Protein AF-A0A256XVH7-F1 (afdb_monomer_lite)

Radius of gyration: 13.54 Å; chains: 1; bounding box: 28×18×31 Å

Sequence (78 aa):
VPFKREVLACKPFLLEQLKVVNPEVVVVFGRVAQHYLKGEPVLSDKQVINVVHPAAAMRFPNMRKRFFREISVIKKKA

pLDDT: mean 93.62, std 8.78, range [50.12, 98.44]

Secondary structure (DSSP, 8-state):
---HHHHHHHHHHHHHHHHHH--SEEEEEHHHHHHHHTT-GGGTTSEEEEE--HHHHHH-HHHHHHHHHHHHHHTT--

Structure (mmCIF, N/CA/C/O backbone):
data_AF-A0A256XVH7-F1
#
_entry.id   AF-A0A256XVH7-F1
#
loop_
_atom_site.group_PDB
_atom_site.id
_atom_site.type_symbol
_atom_site.label_atom_id
_atom_site.label_alt_id
_atom_site.label_comp_id
_atom_site.label_asym_id
_atom_site.label_entity_id
_atom_site.label_seq_id
_atom_site.pdbx_PDB_ins_code
_atom_site.Cartn_x
_atom_site.Cartn_y
_atom_site.Cartn_z
_atom_site.occupancy
_atom_site.B_iso_or_equiv
_atom_site.auth_seq_id
_atom_site.auth_comp_id
_atom_site.auth_asym_id
_atom_site.auth_atom_id
_atom_site.pdbx_PDB_model_num
ATOM 1 N N . VAL A 1 1 ? 14.529 -1.788 -1.093 1.00 84.81 1 VAL A N 1
ATOM 2 C CA . VAL A 1 1 ? 13.377 -1.251 -1.862 1.00 84.81 1 VAL A CA 1
ATOM 3 C C . VAL A 1 1 ? 13.491 -1.828 -3.262 1.00 84.81 1 VAL A C 1
ATOM 5 O O . VAL A 1 1 ? 14.620 -1.832 -3.738 1.00 84.81 1 VAL A O 1
ATOM 8 N N . PRO A 1 2 ? 12.413 -2.355 -3.871 1.00 94.19 2 PRO A N 1
ATOM 9 C CA . PRO A 1 2 ? 12.479 -2.956 -5.205 1.00 94.19 2 PRO A CA 1
ATOM 10 C C . PRO A 1 2 ? 12.908 -1.944 -6.273 1.00 94.19 2 PRO A C 1
ATOM 12 O O . PRO A 1 2 ? 12.637 -0.743 -6.158 1.00 94.19 2 PRO A O 1
ATOM 15 N N . PHE A 1 3 ? 13.552 -2.436 -7.325 1.00 97.44 3 PHE A N 1
ATOM 16 C CA . PHE A 1 3 ? 13.852 -1.656 -8.519 1.00 97.44 3 PHE A CA 1
ATOM 17 C C . PHE A 1 3 ? 12.564 -1.313 -9.273 1.00 97.44 3 PHE A C 1
ATOM 19 O O . PHE A 1 3 ? 11.587 -2.060 -9.252 1.00 97.44 3 PHE A O 1
ATOM 26 N N . LYS A 1 4 ? 12.580 -0.211 -10.033 1.00 97.12 4 LYS A N 1
ATOM 27 C CA . LYS A 1 4 ? 11.437 0.209 -10.864 1.00 97.12 4 LYS A CA 1
ATOM 28 C C . LYS A 1 4 ? 10.928 -0.919 -11.771 1.00 97.12 4 LYS A C 1
ATOM 30 O O . LYS A 1 4 ? 9.723 -1.122 -11.855 1.00 97.12 4 LYS A O 1
ATOM 35 N N . ARG A 1 5 ? 11.834 -1.679 -12.401 1.00 97.94 5 ARG A N 1
ATOM 36 C CA . ARG A 1 5 ? 11.473 -2.815 -13.270 1.00 97.94 5 ARG A CA 1
ATOM 37 C C . ARG A 1 5 ? 10.693 -3.907 -12.532 1.00 97.94 5 ARG A C 1
ATOM 39 O O . ARG A 1 5 ? 9.762 -4.460 -13.094 1.00 97.94 5 ARG A O 1
ATOM 46 N N . GLU A 1 6 ? 11.035 -4.172 -11.272 1.00 98.25 6 GLU A N 1
ATOM 47 C CA . GLU A 1 6 ? 10.373 -5.196 -10.455 1.00 98.25 6 GLU A CA 1
ATOM 48 C C . GLU A 1 6 ? 8.969 -4.735 -10.071 1.00 98.25 6 GLU A C 1
ATOM 50 O O . GLU A 1 6 ? 8.013 -5.498 -10.168 1.00 98.25 6 GLU A O 1
ATOM 55 N N . VAL A 1 7 ? 8.819 -3.453 -9.716 1.00 97.62 7 VAL A N 1
ATOM 56 C CA . VAL A 1 7 ? 7.498 -2.883 -9.432 1.00 97.62 7 VAL A CA 1
ATOM 57 C C . VAL A 1 7 ? 6.602 -2.940 -10.666 1.00 97.62 7 VAL A C 1
ATOM 59 O O . VAL A 1 7 ? 5.453 -3.351 -10.559 1.00 97.62 7 VAL A O 1
ATOM 62 N N . LEU A 1 8 ? 7.120 -2.565 -11.838 1.00 97.12 8 LEU A N 1
ATOM 63 C CA . LEU A 1 8 ? 6.352 -2.596 -13.084 1.00 97.12 8 LEU A CA 1
ATOM 64 C C . LEU A 1 8 ? 6.006 -4.021 -13.529 1.00 97.12 8 LEU A C 1
ATOM 66 O O . LEU A 1 8 ? 4.914 -4.222 -14.049 1.00 97.12 8 LEU A O 1
ATOM 70 N N . ALA A 1 9 ? 6.884 -4.996 -13.288 1.00 98.31 9 ALA A N 1
ATOM 71 C CA . ALA A 1 9 ? 6.600 -6.401 -13.568 1.00 98.31 9 ALA A CA 1
ATOM 72 C C . ALA A 1 9 ? 5.477 -6.952 -12.672 1.00 98.31 9 ALA A C 1
ATOM 74 O O . ALA A 1 9 ? 4.619 -7.690 -13.147 1.00 98.31 9 ALA A O 1
ATOM 75 N N . CYS A 1 10 ? 5.444 -6.567 -11.391 1.00 98.00 10 CYS A N 1
ATOM 76 C CA . CYS A 1 10 ? 4.459 -7.079 -10.434 1.00 98.00 10 CYS A CA 1
ATOM 77 C C . CYS A 1 10 ? 3.137 -6.292 -10.407 1.00 98.00 10 CYS A C 1
ATOM 79 O O . CYS A 1 10 ? 2.109 -6.833 -9.999 1.00 98.00 10 CYS A O 1
ATOM 81 N N . LYS A 1 11 ? 3.135 -5.019 -10.822 1.00 97.38 11 LYS A N 1
ATOM 82 C CA . LYS A 1 11 ? 1.958 -4.140 -10.743 1.00 97.38 11 LYS A CA 1
ATOM 83 C C . LYS A 1 11 ? 0.713 -4.698 -11.455 1.00 97.38 11 LYS A C 1
ATOM 85 O O . LYS A 1 11 ? -0.347 -4.618 -10.842 1.00 97.38 11 LYS A O 1
ATOM 90 N N . PRO A 1 12 ? 0.788 -5.293 -12.664 1.00 98.00 12 PRO A N 1
ATOM 91 C CA . PRO A 1 12 ? -0.392 -5.855 -13.326 1.00 98.00 12 PRO A CA 1
ATOM 92 C C . PRO A 1 12 ? -1.108 -6.914 -12.481 1.00 98.00 12 PRO A C 1
ATOM 94 O O . PRO A 1 12 ? -2.330 -6.887 -12.375 1.00 98.00 12 PRO A O 1
ATOM 97 N N . PHE A 1 13 ? -0.351 -7.783 -11.806 1.00 98.44 13 PHE A N 1
ATOM 98 C CA . PHE A 1 13 ? -0.911 -8.812 -10.929 1.00 98.44 13 PHE A CA 1
ATOM 99 C C . PHE A 1 13 ? -1.604 -8.206 -9.709 1.00 98.44 13 PHE A C 1
ATOM 101 O O . PHE A 1 13 ? -2.690 -8.640 -9.344 1.00 98.44 13 PHE A O 1
ATOM 108 N N . LEU A 1 14 ? -1.017 -7.164 -9.115 1.00 97.62 14 LEU A N 1
ATOM 109 C CA . LEU A 1 14 ? -1.642 -6.440 -8.008 1.00 97.62 14 LEU A CA 1
ATOM 110 C C . LEU A 1 14 ? -2.958 -5.772 -8.431 1.00 97.62 14 LEU A C 1
ATOM 112 O O . LEU A 1 14 ? -3.935 -5.819 -7.688 1.00 97.62 14 LEU A O 1
ATOM 116 N N . LEU A 1 15 ? -2.999 -5.154 -9.616 1.00 97.44 15 LEU A N 1
ATOM 117 C CA . LEU A 1 15 ? -4.224 -4.534 -10.128 1.00 97.44 15 LEU A CA 1
ATOM 118 C C . LEU A 1 15 ? -5.318 -5.578 -10.372 1.00 97.44 15 LEU A C 1
ATOM 120 O O . LEU A 1 15 ? -6.481 -5.309 -10.085 1.00 97.44 15 LEU A O 1
ATOM 124 N N . GLU A 1 16 ? -4.953 -6.768 -10.846 1.00 98.19 16 GLU A N 1
ATOM 125 C CA . GLU A 1 16 ? -5.901 -7.868 -11.015 1.00 98.19 16 GLU A CA 1
ATOM 126 C C . GLU A 1 16 ? -6.411 -8.397 -9.669 1.00 98.19 16 GLU A C 1
ATOM 128 O O . GLU A 1 16 ? -7.613 -8.560 -9.477 1.00 98.19 16 GLU A O 1
ATOM 133 N N . GLN A 1 17 ? -5.522 -8.556 -8.685 1.00 98.19 17 GLN A N 1
ATOM 134 C CA . GLN A 1 17 ? -5.903 -8.928 -7.320 1.00 98.19 17 GLN A CA 1
ATOM 135 C C . GLN A 1 17 ? -6.883 -7.923 -6.703 1.00 98.19 17 GLN A C 1
ATOM 137 O O . GLN A 1 17 ? -7.859 -8.330 -6.077 1.00 98.19 17 GLN A O 1
ATOM 142 N N . LEU A 1 18 ? -6.662 -6.620 -6.902 1.00 97.12 18 LEU A N 1
ATOM 143 C CA . LEU A 1 18 ? -7.558 -5.574 -6.400 1.00 97.12 18 LEU A CA 1
ATOM 144 C C . LEU A 1 18 ? -8.951 -5.642 -7.037 1.00 97.12 18 LEU A C 1
ATOM 146 O O . LEU A 1 18 ? -9.934 -5.406 -6.338 1.00 97.12 18 LEU A O 1
ATOM 150 N N . LYS A 1 19 ? -9.050 -6.005 -8.321 1.00 96.56 19 LYS A N 1
ATOM 151 C CA . LYS A 1 19 ? -10.343 -6.213 -8.991 1.00 96.56 19 LYS A CA 1
ATOM 152 C C . LYS A 1 19 ? -11.071 -7.447 -8.465 1.00 96.56 19 LYS A C 1
ATOM 154 O O . LYS A 1 19 ? -12.265 -7.370 -8.209 1.00 96.56 19 LYS A O 1
ATOM 159 N N . VAL A 1 20 ? -10.359 -8.564 -8.298 1.00 98.00 20 VAL A N 1
ATOM 160 C CA . VAL A 1 20 ? -10.952 -9.843 -7.870 1.00 98.00 20 VAL A CA 1
ATOM 161 C C . VAL A 1 20 ? -11.394 -9.798 -6.409 1.00 98.00 20 VAL A C 1
ATOM 163 O O . VAL A 1 20 ? -12.493 -10.234 -6.085 1.00 98.00 20 VAL A O 1
ATOM 166 N N . VAL A 1 21 ? -10.552 -9.261 -5.522 1.00 97.56 21 VAL A N 1
ATOM 167 C CA . VAL A 1 21 ? -10.879 -9.135 -4.092 1.00 97.56 21 V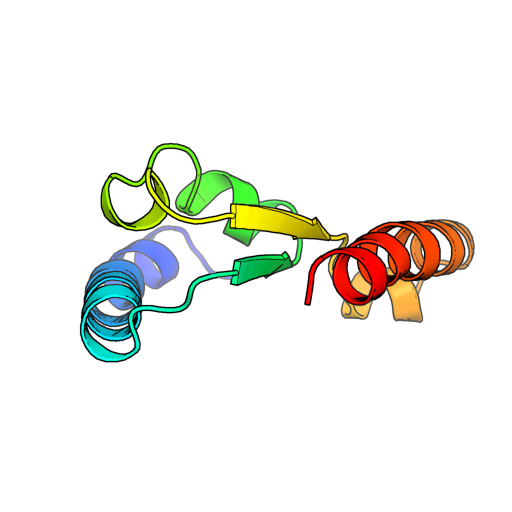AL A CA 1
ATOM 168 C C . VAL A 1 21 ? -11.904 -8.025 -3.857 1.00 97.56 21 VAL A C 1
ATOM 170 O O . VAL A 1 21 ? -12.685 -8.114 -2.917 1.00 97.56 21 VAL A O 1
ATOM 173 N N . ASN A 1 22 ? -11.899 -6.991 -4.704 1.00 95.88 22 ASN A N 1
ATOM 174 C CA . ASN A 1 22 ? -12.793 -5.838 -4.634 1.00 95.88 22 ASN A CA 1
ATOM 175 C C . ASN A 1 22 ? -12.943 -5.248 -3.210 1.00 95.88 22 ASN A C 1
ATOM 177 O O . ASN A 1 22 ? -14.061 -5.108 -2.712 1.00 95.88 22 ASN A O 1
ATOM 181 N N . PRO A 1 23 ? -11.836 -4.916 -2.517 1.00 95.69 23 PRO A N 1
ATOM 182 C CA . PRO A 1 23 ? -11.903 -4.469 -1.130 1.00 95.69 23 PRO A CA 1
ATOM 183 C C . PRO A 1 23 ? -12.525 -3.073 -1.024 1.00 95.69 23 PRO A C 1
ATOM 185 O O . PRO A 1 23 ? -12.204 -2.193 -1.818 1.00 95.69 23 PRO A O 1
ATOM 188 N N . GLU A 1 24 ? -13.332 -2.827 0.008 1.00 94.31 24 GLU A N 1
ATOM 189 C CA . GLU A 1 24 ? -13.867 -1.486 0.304 1.00 94.31 24 GLU A CA 1
ATOM 190 C C . GLU A 1 24 ? -12.777 -0.526 0.812 1.00 94.31 24 GLU A C 1
ATOM 192 O O . GLU A 1 24 ? -12.767 0.669 0.500 1.00 94.31 24 GLU A O 1
ATOM 197 N N . VAL A 1 25 ? -11.814 -1.060 1.572 1.00 94.06 25 VAL A N 1
ATOM 198 C CA . VAL A 1 25 ? -10.714 -0.306 2.184 1.00 94.06 25 VAL A CA 1
ATOM 199 C C . VAL A 1 25 ? -9.371 -0.875 1.738 1.00 94.06 25 VAL A C 1
ATOM 201 O O . VAL A 1 25 ? -9.103 -2.065 1.889 1.00 94.06 25 VAL A O 1
ATOM 204 N N . VAL A 1 26 ? -8.482 -0.005 1.252 1.00 95.75 26 VAL A N 1
ATOM 205 C CA . VAL A 1 26 ? -7.122 -0.363 0.827 1.00 95.75 26 VAL A CA 1
ATOM 206 C C . VAL A 1 26 ? -6.105 0.383 1.681 1.00 95.75 26 VAL A C 1
ATOM 208 O O . VAL A 1 26 ? -6.014 1.610 1.647 1.00 95.75 26 VAL A O 1
ATOM 211 N N . VAL A 1 27 ? -5.304 -0.356 2.446 1.00 96.12 27 VAL A N 1
ATOM 212 C CA . VAL A 1 27 ? -4.267 0.218 3.315 1.00 96.12 27 VAL A CA 1
ATOM 213 C C . VAL A 1 27 ? -2.907 0.135 2.623 1.00 96.12 27 VAL A C 1
ATOM 215 O O . VAL A 1 27 ? -2.399 -0.950 2.348 1.00 96.12 27 VAL A O 1
ATOM 218 N N . VAL A 1 28 ? -2.292 1.287 2.355 1.00 96.75 28 VAL A N 1
ATOM 219 C CA . VAL A 1 28 ? -1.050 1.404 1.584 1.00 96.75 28 VAL A CA 1
ATOM 220 C C . VAL A 1 28 ? 0.118 1.770 2.496 1.00 96.75 28 VAL A C 1
ATOM 222 O O . VAL A 1 28 ? 0.195 2.876 3.040 1.00 96.75 28 VAL A O 1
ATOM 225 N N . PHE A 1 29 ? 1.069 0.845 2.628 1.00 96.75 29 PHE A N 1
ATOM 226 C CA . PHE A 1 29 ? 2.207 0.978 3.535 1.00 96.75 29 PHE A CA 1
ATOM 227 C C . PHE A 1 29 ? 3.461 1.547 2.861 1.00 96.75 29 PHE A C 1
ATOM 229 O O . PHE A 1 29 ? 4.117 0.909 2.038 1.00 96.75 29 PHE A O 1
ATOM 236 N N . GLY A 1 30 ? 3.881 2.725 3.315 1.00 95.94 30 GLY A N 1
ATOM 237 C CA . GLY A 1 30 ? 5.140 3.355 2.940 1.00 95.94 30 GLY A CA 1
ATOM 238 C C . GLY A 1 30 ? 5.105 4.123 1.619 1.00 95.94 30 GLY A C 1
ATOM 239 O O . GLY A 1 30 ? 4.233 3.955 0.772 1.00 95.94 30 GLY A O 1
ATOM 240 N N . ARG A 1 31 ? 6.117 4.980 1.435 1.00 95.44 31 ARG A N 1
ATOM 241 C CA . ARG A 1 31 ? 6.187 5.946 0.324 1.00 95.44 31 ARG A CA 1
ATOM 242 C C . ARG A 1 31 ? 6.259 5.298 -1.057 1.00 95.44 31 ARG A C 1
ATOM 244 O O . ARG A 1 31 ? 5.764 5.866 -2.018 1.00 95.44 31 ARG A O 1
ATOM 251 N N . VAL A 1 32 ? 6.888 4.128 -1.157 1.00 95.94 32 VAL A N 1
ATOM 252 C CA . VAL A 1 32 ? 7.059 3.423 -2.435 1.00 95.94 32 VAL A CA 1
ATOM 253 C C . VAL A 1 32 ? 5.705 2.932 -2.937 1.00 95.94 32 VAL A C 1
ATOM 255 O O . VAL A 1 32 ? 5.320 3.264 -4.050 1.00 95.94 32 VAL A O 1
ATOM 258 N N . ALA A 1 33 ? 4.944 2.227 -2.096 1.00 96.44 33 ALA A N 1
ATOM 259 C CA . ALA A 1 33 ? 3.605 1.771 -2.457 1.00 96.44 33 ALA A CA 1
ATOM 260 C C . ALA A 1 33 ? 2.673 2.958 -2.758 1.00 96.44 33 ALA A C 1
ATOM 262 O O . ALA A 1 33 ? 1.996 2.962 -3.781 1.00 96.44 33 ALA A O 1
ATOM 263 N N . GLN A 1 34 ? 2.730 4.011 -1.933 1.00 96.31 34 GLN A N 1
ATOM 264 C CA . GLN A 1 34 ? 1.981 5.253 -2.157 1.00 96.31 34 GLN A CA 1
ATOM 265 C C . GLN A 1 34 ? 2.289 5.880 -3.517 1.00 96.31 34 GLN A C 1
ATOM 267 O O . GLN A 1 34 ? 1.376 6.313 -4.204 1.00 96.31 34 GLN A O 1
ATOM 272 N N . HIS A 1 35 ? 3.560 5.925 -3.917 1.00 96.62 35 HIS A N 1
ATOM 273 C CA . HIS A 1 35 ? 3.962 6.503 -5.193 1.00 96.62 35 HIS A CA 1
ATOM 274 C C . HIS A 1 35 ? 3.401 5.723 -6.387 1.00 96.62 35 HIS A C 1
ATOM 276 O O . HIS A 1 35 ? 2.856 6.332 -7.302 1.00 96.62 35 HIS A O 1
ATOM 282 N N . TYR A 1 36 ? 3.505 4.393 -6.371 1.00 96.56 36 TYR A N 1
ATOM 283 C CA . TYR A 1 36 ? 3.113 3.561 -7.513 1.00 96.56 36 TYR A CA 1
ATOM 284 C C . TYR A 1 36 ? 1.611 3.286 -7.620 1.00 96.56 36 TYR A C 1
ATOM 286 O O . TYR A 1 36 ? 1.162 2.922 -8.708 1.00 96.56 36 TYR A O 1
ATOM 294 N N . LEU A 1 37 ? 0.861 3.446 -6.525 1.00 96.00 37 LEU A N 1
ATOM 295 C CA . LEU A 1 37 ? -0.598 3.299 -6.490 1.00 96.00 37 LEU A CA 1
ATOM 296 C C . LEU A 1 37 ? -1.349 4.635 -6.586 1.00 96.00 37 LEU A C 1
ATOM 298 O O . LEU A 1 37 ? -2.574 4.651 -6.694 1.00 96.00 37 LEU A O 1
ATOM 302 N N . LYS A 1 38 ? -0.644 5.771 -6.539 1.00 94.75 38 LYS A N 1
ATOM 303 C CA . LYS A 1 38 ? -1.274 7.089 -6.633 1.00 94.75 38 LYS A CA 1
ATOM 304 C C . LYS A 1 38 ? -1.949 7.258 -7.996 1.00 94.75 38 LYS A C 1
ATOM 306 O O . LYS A 1 38 ? -1.275 7.243 -9.018 1.00 94.75 38 LYS A O 1
ATOM 311 N N . GLY A 1 39 ? -3.256 7.512 -7.979 1.00 92.9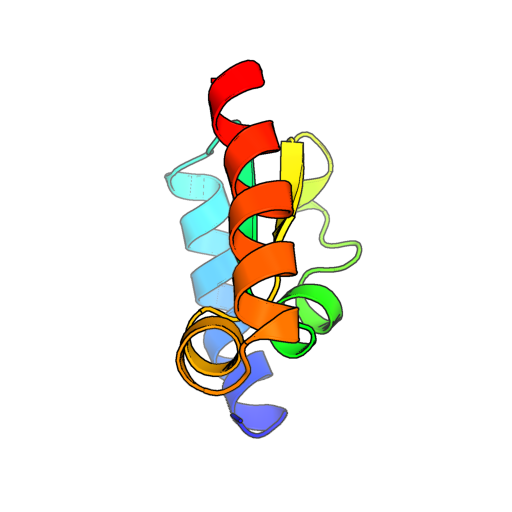4 39 GLY A N 1
ATOM 312 C CA . GLY A 1 39 ? -4.040 7.774 -9.189 1.00 92.94 39 GLY A CA 1
ATOM 313 C C . GLY A 1 39 ? -4.426 6.523 -9.976 1.00 92.94 39 GLY A C 1
ATOM 314 O O . GLY A 1 39 ? -4.917 6.658 -11.091 1.00 92.94 39 GLY A O 1
ATOM 315 N N . GLU A 1 40 ? -4.226 5.322 -9.423 1.00 96.12 40 GLU A N 1
ATOM 316 C CA . GLU A 1 40 ? -4.677 4.096 -10.080 1.00 96.12 40 GLU A CA 1
ATOM 317 C C . GLU A 1 40 ? -6.210 4.043 -10.156 1.00 96.12 40 GLU A C 1
ATOM 319 O O . GLU A 1 40 ? -6.864 4.126 -9.111 1.00 96.12 40 GLU A O 1
ATOM 324 N N . PRO A 1 41 ? -6.805 3.852 -11.351 1.00 95.56 41 PRO A N 1
ATOM 325 C CA . PRO A 1 41 ? -8.260 3.853 -11.516 1.00 95.56 41 PRO A CA 1
ATOM 326 C C . PRO A 1 41 ? -8.988 2.821 -10.650 1.00 95.56 41 PRO A C 1
ATOM 328 O O . PRO A 1 41 ? -10.075 3.102 -10.155 1.00 95.56 41 PRO A O 1
ATOM 331 N N . VAL A 1 42 ? -8.368 1.660 -10.401 1.00 93.94 42 VAL A N 1
ATOM 332 C CA . VAL A 1 42 ? -8.933 0.580 -9.562 1.00 93.94 42 VAL A CA 1
ATOM 333 C C . VAL A 1 42 ? -9.123 0.984 -8.092 1.00 93.94 42 VAL A C 1
ATOM 335 O O . VAL A 1 42 ? -9.768 0.272 -7.333 1.00 93.94 42 VAL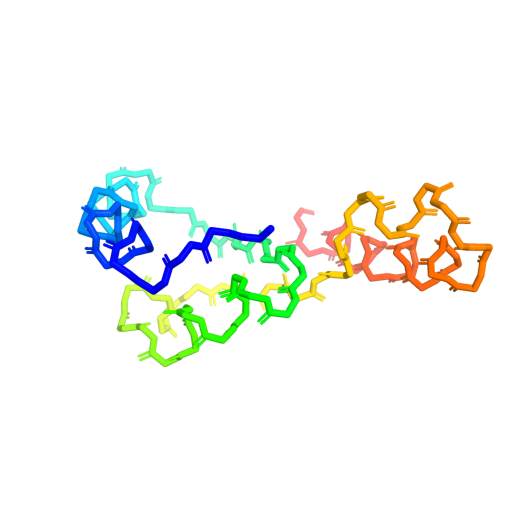 A O 1
ATOM 338 N N . LEU A 1 43 ? -8.525 2.102 -7.671 1.00 95.56 43 LEU A N 1
ATOM 339 C CA . LEU A 1 43 ? -8.641 2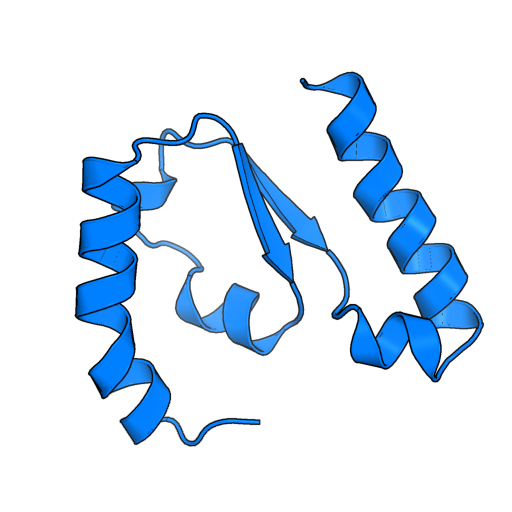.637 -6.316 1.00 95.56 43 LEU A CA 1
ATOM 340 C C . LEU A 1 43 ? -9.578 3.850 -6.234 1.00 95.56 43 LEU A C 1
ATOM 342 O O . LEU A 1 43 ? -9.738 4.402 -5.149 1.00 95.56 43 LEU A O 1
ATOM 346 N N . SER A 1 44 ? -10.156 4.298 -7.354 1.00 93.75 44 SER A N 1
ATOM 347 C CA . SER A 1 44 ? -10.930 5.548 -7.424 1.00 93.75 44 SER A CA 1
ATOM 348 C C . SER A 1 44 ? -12.205 5.528 -6.577 1.00 93.75 44 SER A C 1
ATOM 350 O O . SER A 1 44 ? -12.567 6.544 -5.989 1.00 93.75 44 SER A O 1
ATOM 352 N N . ASP A 1 45 ? -12.839 4.367 -6.469 1.00 93.94 45 ASP A N 1
ATOM 353 C CA . ASP A 1 45 ? -14.035 4.106 -5.672 1.00 93.94 45 ASP A CA 1
ATOM 354 C C . ASP A 1 45 ? -13.708 3.501 -4.295 1.00 93.94 45 ASP A C 1
ATOM 356 O O . ASP A 1 45 ? -14.615 3.185 -3.525 1.00 93.94 45 ASP A O 1
ATOM 360 N N . LYS A 1 46 ? -12.420 3.321 -3.967 1.00 93.31 46 LYS A N 1
ATOM 361 C CA . LYS A 1 46 ? -11.980 2.667 -2.728 1.00 93.31 46 LYS A CA 1
ATOM 362 C C . LYS A 1 46 ? -11.536 3.673 -1.685 1.00 93.31 46 LYS A C 1
ATOM 364 O O . LYS A 1 46 ? -10.934 4.708 -1.978 1.00 93.31 46 LYS A O 1
ATOM 369 N N . GLN A 1 47 ? -11.719 3.318 -0.418 1.00 93.88 47 GLN A N 1
ATOM 370 C CA . GLN A 1 47 ? -11.142 4.095 0.665 1.00 93.88 47 GLN A CA 1
ATOM 371 C C . GLN A 1 47 ? -9.656 3.759 0.830 1.00 93.88 47 GLN A C 1
ATOM 373 O O . GLN A 1 47 ? -9.293 2.753 1.442 1.00 93.88 47 GLN A O 1
ATOM 378 N N . VAL A 1 48 ? -8.779 4.630 0.331 1.00 94.94 48 VAL A N 1
ATOM 379 C CA . VAL A 1 48 ? -7.325 4.438 0.436 1.00 94.94 48 VAL A CA 1
ATOM 380 C C . VAL A 1 48 ? -6.775 5.087 1.710 1.00 94.94 48 VAL A C 1
ATOM 382 O O . VAL A 1 48 ? -6.887 6.298 1.909 1.00 94.94 48 VAL A O 1
ATOM 385 N N . ILE A 1 49 ? -6.132 4.293 2.569 1.00 95.12 49 ILE A N 1
ATOM 386 C CA . ILE A 1 49 ? -5.499 4.756 3.810 1.00 95.12 49 ILE A CA 1
ATOM 387 C C . ILE A 1 49 ? -3.987 4.599 3.698 1.00 95.12 49 ILE A C 1
ATOM 389 O O . ILE A 1 49 ? -3.453 3.497 3.616 1.00 95.12 49 ILE A O 1
ATOM 393 N N . ASN A 1 50 ? -3.280 5.722 3.751 1.00 95.62 50 ASN A N 1
ATOM 394 C CA . ASN A 1 50 ? -1.828 5.760 3.666 1.00 95.62 50 ASN A CA 1
ATOM 395 C C . ASN A 1 50 ? -1.203 5.652 5.059 1.00 95.62 50 ASN A C 1
ATOM 397 O O . ASN A 1 50 ? -1.448 6.495 5.920 1.00 95.62 50 ASN A O 1
ATOM 401 N N . VAL A 1 51 ? -0.352 4.647 5.257 1.00 96.62 51 VAL A N 1
ATOM 402 C CA . VAL A 1 51 ? 0.309 4.370 6.539 1.00 96.62 51 VAL A CA 1
ATOM 403 C C . VAL A 1 51 ? 1.820 4.307 6.334 1.00 96.62 51 VAL A C 1
ATOM 405 O O . VAL A 1 51 ? 2.312 3.901 5.280 1.00 96.62 51 VAL A O 1
ATOM 408 N N . VAL A 1 52 ? 2.604 4.723 7.324 1.00 96.69 52 VAL A N 1
ATOM 409 C CA . VAL A 1 52 ? 4.059 4.540 7.321 1.00 96.69 52 VAL A CA 1
ATOM 410 C C . VAL A 1 52 ? 4.421 3.052 7.246 1.00 96.69 52 VAL A C 1
ATOM 412 O O . VAL A 1 52 ? 3.720 2.185 7.759 1.00 96.69 52 VAL A O 1
ATOM 415 N N . HIS A 1 53 ? 5.542 2.735 6.599 1.00 96.62 53 HIS A N 1
ATOM 416 C CA . HIS A 1 53 ? 5.971 1.349 6.445 1.00 96.62 53 HIS A CA 1
ATOM 417 C C . HIS A 1 53 ? 6.221 0.683 7.819 1.00 96.62 53 HIS A C 1
ATOM 419 O O . HIS A 1 53 ? 6.973 1.253 8.619 1.00 96.62 53 HIS A O 1
ATOM 425 N N . PRO A 1 54 ? 5.706 -0.536 8.085 1.00 95.38 54 PRO A N 1
ATOM 426 C CA . PRO A 1 54 ? 5.881 -1.221 9.369 1.00 95.38 54 PRO A CA 1
ATOM 427 C C . PRO A 1 54 ? 7.350 -1.369 9.778 1.00 95.38 54 PRO A C 1
ATOM 429 O O . PRO A 1 54 ? 7.713 -1.082 10.913 1.00 95.38 54 PRO A O 1
ATOM 432 N N . ALA A 1 55 ? 8.241 -1.699 8.836 1.00 95.88 55 ALA A N 1
ATOM 433 C CA . ALA A 1 55 ? 9.678 -1.769 9.129 1.00 95.88 55 ALA A CA 1
ATOM 434 C C . ALA A 1 55 ? 10.278 -0.434 9.614 1.00 95.88 55 ALA A C 1
ATOM 436 O O . ALA A 1 55 ? 11.178 -0.443 10.449 1.00 95.88 55 ALA A O 1
ATOM 437 N N . ALA A 1 56 ? 9.778 0.715 9.140 1.00 95.12 56 ALA A N 1
ATOM 438 C CA . ALA A 1 56 ? 10.207 2.013 9.661 1.00 95.12 56 ALA A CA 1
ATOM 439 C C . ALA A 1 56 ? 9.632 2.257 11.065 1.00 95.12 56 ALA A C 1
ATOM 441 O O . ALA A 1 56 ? 10.339 2.764 11.932 1.00 95.12 56 ALA A O 1
ATOM 442 N N . ALA A 1 57 ? 8.383 1.848 11.304 1.00 96.31 57 ALA A N 1
ATOM 443 C CA . ALA A 1 57 ? 7.751 1.913 12.618 1.00 96.31 57 ALA A CA 1
ATOM 444 C C . ALA A 1 57 ? 8.473 1.052 13.669 1.00 96.31 57 ALA A C 1
ATOM 446 O O . ALA A 1 57 ? 8.573 1.459 14.821 1.00 96.31 57 ALA A O 1
ATOM 447 N N . MET A 1 58 ? 9.018 -0.103 13.277 1.00 96.12 58 MET A N 1
ATOM 448 C CA . MET A 1 58 ? 9.802 -0.964 14.170 1.00 96.12 58 MET A CA 1
ATOM 449 C C . MET A 1 58 ? 11.173 -0.372 14.516 1.00 96.12 58 MET A C 1
ATOM 451 O O . MET A 1 58 ? 11.650 -0.554 15.631 1.00 96.12 58 MET A O 1
ATOM 455 N N . ARG A 1 59 ? 11.807 0.341 13.577 1.00 96.69 59 ARG A N 1
ATOM 456 C CA . ARG A 1 59 ? 13.176 0.863 13.740 1.00 96.69 59 ARG A CA 1
ATOM 457 C C . ARG A 1 59 ? 13.239 2.231 14.412 1.00 96.69 59 ARG A C 1
ATOM 459 O O . ARG A 1 59 ? 14.199 2.514 15.116 1.00 96.69 59 ARG A O 1
ATOM 466 N N . PHE A 1 60 ? 12.246 3.091 14.182 1.00 96.56 60 PHE A N 1
ATOM 467 C CA . PHE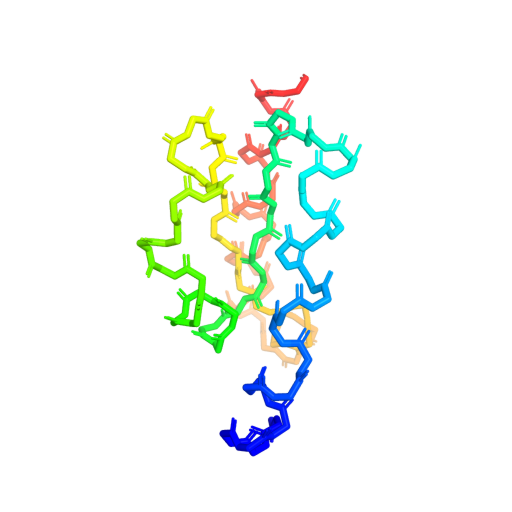 A 1 60 ? 12.298 4.489 14.608 1.00 96.56 60 PHE A CA 1
ATOM 468 C C . PHE A 1 60 ? 11.132 4.827 15.549 1.00 96.56 60 PHE A C 1
ATOM 470 O O . PHE A 1 60 ? 9.978 4.798 15.111 1.00 96.56 60 PHE A O 1
ATOM 477 N N . PRO A 1 61 ? 11.390 5.241 16.807 1.00 95.25 61 PRO A N 1
ATOM 478 C CA . PRO A 1 61 ? 10.338 5.549 17.784 1.00 95.25 61 PRO A CA 1
ATOM 479 C C . PRO A 1 61 ? 9.318 6.591 17.304 1.00 95.25 61 PRO A C 1
ATOM 481 O O . PRO A 1 61 ? 8.116 6.445 17.523 1.00 95.25 61 PRO A O 1
ATOM 484 N N . ASN A 1 62 ? 9.772 7.621 16.584 1.00 96.19 62 ASN A N 1
ATOM 485 C CA . ASN A 1 62 ? 8.883 8.647 16.030 1.00 96.19 62 ASN A CA 1
ATOM 486 C C . ASN A 1 62 ? 7.960 8.081 14.940 1.00 96.19 62 ASN A C 1
ATOM 488 O O . ASN A 1 62 ? 6.776 8.421 14.887 1.00 96.19 62 ASN A O 1
ATOM 492 N N . MET A 1 63 ? 8.469 7.164 14.112 1.00 96.19 63 MET A N 1
ATOM 493 C CA . MET A 1 63 ? 7.652 6.469 13.114 1.00 96.19 63 MET A CA 1
ATOM 494 C C . MET A 1 63 ? 6.694 5.477 13.766 1.00 96.19 63 MET A C 1
ATOM 496 O O . MET A 1 63 ? 5.577 5.330 13.282 1.00 96.19 63 MET A O 1
ATOM 500 N N . ARG A 1 64 ? 7.075 4.853 14.888 1.00 96.44 64 ARG A N 1
ATOM 501 C CA . ARG A 1 64 ? 6.183 3.998 15.682 1.00 96.44 64 ARG A CA 1
ATOM 502 C C . ARG A 1 64 ? 4.944 4.762 16.138 1.00 96.44 64 ARG A C 1
ATOM 504 O O . ARG A 1 64 ? 3.825 4.323 15.888 1.00 96.44 64 ARG A O 1
ATOM 511 N N . LYS A 1 65 ? 5.137 5.937 16.749 1.00 96.25 65 LYS A N 1
ATOM 512 C CA . LYS A 1 65 ? 4.030 6.811 17.182 1.00 96.25 65 LYS A CA 1
ATOM 513 C C . LYS A 1 65 ? 3.131 7.194 16.004 1.00 96.25 65 LYS A C 1
ATOM 515 O O . LYS A 1 65 ? 1.908 7.132 16.108 1.00 96.25 65 LYS A O 1
ATOM 520 N N . ARG A 1 66 ? 3.740 7.543 14.866 1.00 95.69 66 ARG A N 1
ATOM 521 C CA . ARG A 1 66 ? 3.020 7.874 13.633 1.00 95.69 66 ARG A CA 1
ATOM 522 C C . ARG A 1 66 ? 2.201 6.692 13.099 1.00 95.69 66 ARG A C 1
ATOM 524 O O . ARG A 1 66 ? 1.033 6.887 12.789 1.00 95.69 66 ARG A O 1
ATOM 531 N N . PHE A 1 67 ? 2.777 5.492 13.057 1.00 96.19 67 PHE A N 1
ATOM 532 C CA . PHE A 1 67 ? 2.117 4.268 12.599 1.00 96.19 67 PHE A CA 1
ATOM 533 C C . PHE A 1 67 ? 0.849 3.966 13.388 1.00 96.19 67 PHE A C 1
ATOM 535 O O . PHE A 1 67 ? -0.211 3.791 12.799 1.00 96.19 67 PHE A O 1
ATOM 542 N N . PHE A 1 68 ? 0.931 3.965 14.722 1.00 94.75 68 PHE A N 1
ATOM 543 C CA . PHE A 1 68 ? -0.239 3.689 15.558 1.00 94.75 68 PHE A CA 1
ATOM 544 C C . PHE A 1 68 ? -1.336 4.743 15.394 1.00 94.75 68 PHE A C 1
ATOM 546 O O . PHE A 1 68 ? -2.515 4.395 15.404 1.00 94.75 68 PHE A O 1
ATOM 553 N N . ARG A 1 69 ? -0.963 6.012 15.187 1.00 94.19 69 ARG A N 1
ATOM 554 C CA . ARG A 1 69 ? -1.920 7.082 14.884 1.00 94.19 69 ARG A CA 1
ATOM 555 C C . ARG A 1 69 ? -2.588 6.908 13.516 1.00 94.19 69 ARG A C 1
ATOM 557 O O . ARG A 1 69 ? -3.758 7.226 13.381 1.00 94.19 69 ARG A O 1
ATOM 564 N N . GLU A 1 70 ? -1.862 6.443 12.505 1.00 93.75 70 GLU A N 1
ATOM 565 C CA . GLU A 1 70 ? -2.414 6.213 11.161 1.00 93.75 70 GLU A CA 1
ATOM 566 C C . GLU A 1 70 ? -3.296 4.950 11.127 1.00 93.75 70 GLU A C 1
ATOM 568 O O . GLU A 1 70 ? -4.398 4.985 10.586 1.00 93.75 70 GLU A O 1
ATOM 573 N N . ILE A 1 71 ? -2.878 3.864 11.788 1.00 91.75 71 ILE A N 1
ATOM 574 C CA . ILE A 1 71 ? -3.668 2.628 11.926 1.00 91.75 71 ILE A CA 1
ATOM 575 C C . ILE A 1 71 ? -4.950 2.850 12.739 1.00 91.75 71 ILE A C 1
ATOM 577 O O . ILE A 1 71 ? -5.971 2.232 12.444 1.00 91.75 71 ILE A O 1
ATOM 581 N N . SER A 1 72 ? -4.945 3.717 13.756 1.00 91.19 72 SER A N 1
ATOM 582 C CA . SER A 1 72 ? -6.145 3.940 14.579 1.00 91.19 72 SER A CA 1
ATOM 583 C C . SER A 1 72 ? -7.315 4.541 13.792 1.00 91.19 72 SER A C 1
ATOM 585 O O . SER A 1 72 ? -8.465 4.355 14.186 1.00 91.19 72 SER A O 1
ATOM 587 N N . VAL A 1 73 ? -7.045 5.195 12.655 1.00 87.69 73 VAL A N 1
ATOM 588 C CA . VAL A 1 73 ? -8.073 5.686 11.725 1.00 87.69 73 VAL A CA 1
ATOM 589 C C . VAL A 1 73 ? -8.809 4.531 11.042 1.00 87.69 73 VAL A C 1
ATOM 591 O O . VAL A 1 73 ? -9.998 4.661 10.770 1.00 87.69 73 VAL A O 1
ATOM 594 N N . ILE A 1 74 ? -8.142 3.392 10.822 1.00 84.31 74 ILE A N 1
ATOM 595 C CA . ILE A 1 74 ? -8.740 2.206 10.189 1.00 84.31 74 ILE A CA 1
ATOM 596 C C . ILE A 1 74 ? -9.876 1.662 11.061 1.00 84.31 74 ILE A C 1
ATOM 598 O O . ILE A 1 74 ? -10.973 1.443 10.566 1.00 84.31 74 ILE A O 1
ATOM 602 N N . LYS A 1 75 ? -9.652 1.535 12.378 1.00 65.44 75 LYS A N 1
ATOM 603 C CA . LYS A 1 75 ? -10.644 1.002 13.334 1.00 65.44 75 LYS A CA 1
ATOM 604 C C . LYS A 1 75 ? -11.931 1.822 13.448 1.00 65.44 75 LYS A C 1
ATOM 606 O O . LYS A 1 75 ? -12.905 1.327 13.990 1.00 65.44 75 LYS A O 1
ATOM 611 N N . LYS A 1 76 ? -11.918 3.086 13.022 1.00 60.00 76 LYS A N 1
ATOM 612 C CA . LYS A 1 76 ? -13.102 3.958 13.062 1.00 60.00 76 LYS A CA 1
ATOM 613 C C . LYS A 1 76 ? -13.956 3.865 11.799 1.00 60.00 76 LYS A C 1
ATOM 615 O O . LYS A 1 76 ? -15.008 4.489 11.750 1.00 60.00 76 LYS A O 1
ATOM 620 N N . LYS A 1 77 ? -13.453 3.194 10.764 1.00 55.66 77 LYS A N 1
ATOM 621 C CA . LYS A 1 77 ? -14.019 3.197 9.414 1.00 55.66 77 LYS A CA 1
ATOM 622 C C . LYS A 1 77 ? -14.307 1.791 8.876 1.00 55.66 77 LYS A C 1
ATOM 624 O O . LYS A 1 77 ? -14.615 1.676 7.696 1.00 55.66 77 LYS A O 1
ATOM 629 N N . ALA A 1 78 ? -14.140 0.769 9.711 1.00 50.12 78 ALA A N 1
ATOM 630 C CA . ALA A 1 78 ? -14.446 -0.631 9.443 1.00 50.12 78 ALA A CA 1
ATOM 631 C C . ALA A 1 78 ? -15.480 -1.114 10.461 1.00 50.12 78 ALA A C 1
ATOM 6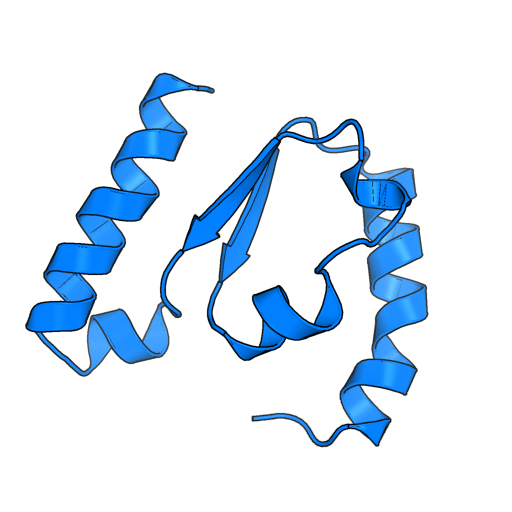33 O O . ALA A 1 78 ? -15.520 -0.503 11.558 1.00 50.12 78 ALA A O 1
#

Foldseek 3Di:
DDDPVVCVVCVVVVLVVCVVVVDQEAEAEDDVSCVVCPPPPSCVNHHYQYAYHVVCLVVDVVSVVRRVVSVVVVVVVD